Protein AF-A0A1V4M7H0-F1 (afdb_monomer)

pLDDT: mean 84.27, std 13.37, range [38.28, 97.94]

Foldseek 3Di:
DDDDDPPVVVVVVVVVVVVVPDDPPCPDDPVPDPPPDDPVVVVVVVVLVVLVVVCVPPDQDDLVVLLVVLVDDPVLSVCQLCVHPDPVSLSSLLSSLVSVVNSPDQLPRSCNRRVHDSVVSVCSPPPDD

Radius of gyration: 26.49 Å; Cα contacts (8 Å, |Δi|>4): 73; chains: 1; bounding box: 68×34×58 Å

Nearest PDB structures (foldseek):
  1vz0-assembly3_D  TM=6.945E-01  e=9.094E+00  Thermus thermophilus HB27
  6lqt-assembly1_AF  TM=2.455E-01  e=7.756E+00  Saccharomyces cerevisiae S288C

Sequence (129 aa):
MARALSNNRMNAIEKYKRLIGEEVQNDFDYEKHNLIGDEDFRESKRKEIAYENNNLGRERKILADLLQLSGASKNEQKLILSGSRKRTLQDYKRKYALEARAEGYTFKEIGAYINIFDAAVNKLISSQT

Structure (mmCIF, N/CA/C/O backbone):
data_AF-A0A1V4M7H0-F1
#
_entry.id   AF-A0A1V4M7H0-F1
#
loop_
_atom_site.group_PDB
_atom_site.id
_atom_site.type_symbol
_atom_site.label_atom_id
_atom_site.label_alt_id
_atom_site.label_comp_id
_atom_site.label_asym_id
_atom_site.label_entity_id
_atom_site.label_seq_id
_atom_site.pdbx_PDB_ins_code
_atom_site.Cartn_x
_atom_site.Cartn_y
_atom_site.Cartn_z
_atom_site.occupancy
_atom_site.B_iso_or_equiv
_atom_site.auth_seq_id
_atom_site.auth_comp_id
_atom_site.auth_asym_id
_atom_site.auth_atom_id
_atom_site.pdbx_PDB_model_num
ATOM 1 N N . MET A 1 1 ? 50.892 17.169 -31.523 1.00 38.28 1 MET A N 1
ATOM 2 C CA . MET A 1 1 ? 51.437 15.799 -31.401 1.00 38.28 1 MET A CA 1
ATOM 3 C C . MET A 1 1 ? 50.283 14.829 -31.202 1.00 38.28 1 MET A C 1
ATOM 5 O O . MET A 1 1 ? 49.500 15.036 -30.282 1.00 38.28 1 MET A O 1
ATOM 9 N N . ALA A 1 2 ? 50.129 13.828 -32.071 1.00 51.03 2 ALA A N 1
ATOM 10 C CA . ALA A 1 2 ? 49.089 12.811 -31.921 1.00 51.03 2 ALA A CA 1
ATOM 11 C C . ALA A 1 2 ? 49.444 11.872 -30.756 1.00 51.03 2 ALA A C 1
ATOM 13 O O . ALA A 1 2 ? 50.555 11.350 -30.687 1.00 51.03 2 ALA A O 1
ATOM 14 N N . ARG A 1 3 ? 48.514 11.692 -29.815 1.00 54.41 3 ARG A N 1
ATOM 15 C CA . ARG A 1 3 ? 48.689 10.817 -28.651 1.00 54.41 3 ARG A CA 1
ATOM 16 C C . ARG A 1 3 ? 48.546 9.367 -29.113 1.00 54.41 3 ARG A C 1
ATOM 18 O O . ARG A 1 3 ? 47.438 8.940 -29.427 1.00 54.41 3 ARG A O 1
ATOM 25 N N . ALA A 1 4 ? 49.653 8.630 -29.174 1.00 69.81 4 ALA A N 1
ATOM 26 C CA . ALA A 1 4 ? 49.630 7.207 -29.491 1.00 69.81 4 ALA A CA 1
ATOM 27 C C . ALA A 1 4 ? 48.790 6.455 -28.444 1.00 69.81 4 ALA A C 1
ATOM 29 O O . ALA A 1 4 ? 48.957 6.646 -27.235 1.00 69.81 4 ALA A O 1
ATOM 30 N N . LEU A 1 5 ? 47.843 5.643 -28.910 1.00 69.62 5 LEU A N 1
ATOM 31 C CA . LEU A 1 5 ? 47.052 4.771 -28.047 1.00 69.62 5 LEU A CA 1
ATOM 32 C C . LEU A 1 5 ? 47.949 3.627 -27.562 1.00 69.62 5 LEU A C 1
ATOM 34 O O . LEU A 1 5 ? 48.806 3.154 -28.302 1.00 69.62 5 LEU A O 1
ATOM 38 N N 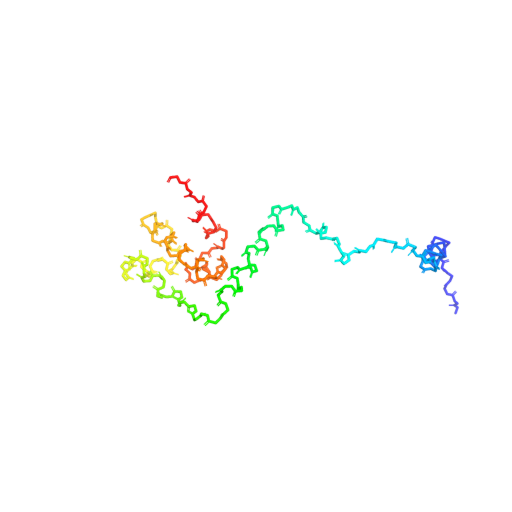. SER A 1 6 ? 47.758 3.168 -26.324 1.00 81.81 6 SER A N 1
ATOM 39 C CA . SER A 1 6 ? 48.465 1.978 -25.843 1.00 81.81 6 SER A CA 1
ATOM 40 C C . SER A 1 6 ? 48.088 0.755 -26.688 1.00 81.81 6 SER A C 1
ATOM 42 O O . SER A 1 6 ? 46.958 0.658 -27.172 1.00 81.81 6 SER A O 1
ATOM 44 N N . ASN A 1 7 ? 49.000 -0.209 -26.825 1.00 78.69 7 ASN A N 1
ATOM 45 C CA . ASN A 1 7 ? 48.767 -1.429 -27.614 1.00 78.69 7 ASN A CA 1
ATOM 46 C C . ASN A 1 7 ? 47.482 -2.165 -27.199 1.00 78.69 7 ASN A C 1
ATOM 48 O O . ASN A 1 7 ? 46.706 -2.594 -28.048 1.00 78.69 7 ASN A O 1
ATOM 52 N N . ASN A 1 8 ? 47.185 -2.207 -25.896 1.00 80.81 8 ASN A N 1
ATOM 53 C CA . ASN A 1 8 ? 45.938 -2.782 -25.382 1.00 80.81 8 ASN A CA 1
ATOM 54 C C . ASN A 1 8 ? 44.693 -2.052 -25.896 1.00 80.81 8 ASN A C 1
ATOM 56 O O . ASN A 1 8 ? 43.677 -2.681 -26.182 1.00 80.81 8 ASN A O 1
ATOM 60 N N . ARG A 1 9 ? 44.764 -0.724 -26.031 1.00 80.81 9 ARG A N 1
ATOM 61 C CA . ARG A 1 9 ? 43.653 0.082 -26.536 1.00 80.81 9 ARG A CA 1
ATOM 62 C C . ARG A 1 9 ? 43.463 -0.096 -28.039 1.00 80.81 9 ARG A C 1
ATOM 64 O O . ARG A 1 9 ? 42.321 -0.133 -28.479 1.00 80.81 9 ARG A O 1
ATOM 71 N N . MET A 1 10 ? 44.541 -0.250 -28.806 1.00 84.44 10 MET A N 1
ATOM 72 C CA . MET A 1 10 ? 44.444 -0.564 -30.237 1.00 84.44 10 MET A CA 1
ATOM 73 C C . MET A 1 10 ? 43.795 -1.935 -30.459 1.00 84.44 10 MET A C 1
ATOM 75 O O . MET A 1 10 ? 42.788 -2.016 -31.159 1.00 84.44 10 MET A O 1
ATOM 79 N N . ASN A 1 11 ? 44.261 -2.966 -29.747 1.00 85.81 11 ASN A N 1
ATOM 80 C CA . ASN A 1 11 ? 43.693 -4.316 -29.825 1.00 85.81 11 ASN A CA 1
ATOM 81 C C . ASN A 1 11 ? 42.210 -4.357 -29.417 1.00 85.81 11 ASN A C 1
ATOM 83 O O . ASN A 1 11 ? 41.407 -5.055 -30.034 1.00 85.81 11 ASN A O 1
ATOM 87 N N . ALA A 1 12 ? 41.819 -3.598 -28.388 1.00 84.75 12 ALA A N 1
ATOM 88 C CA . ALA A 1 12 ? 40.422 -3.507 -27.967 1.00 84.75 12 ALA A CA 1
ATOM 89 C C . ALA A 1 12 ? 39.531 -2.847 -29.034 1.00 84.75 12 ALA A C 1
ATOM 91 O O . ALA A 1 12 ? 38.416 -3.310 -29.270 1.00 84.75 12 ALA A O 1
ATOM 92 N N . ILE A 1 13 ? 40.024 -1.794 -29.697 1.00 83.94 13 ILE A N 1
ATOM 93 C CA . ILE A 1 13 ? 39.296 -1.098 -30.767 1.00 83.94 13 ILE A CA 1
ATOM 94 C C . ILE A 1 13 ? 39.132 -2.003 -31.991 1.00 83.94 13 ILE A C 1
ATOM 96 O O . ILE A 1 13 ? 38.043 -2.058 -32.557 1.00 83.94 13 ILE A O 1
ATOM 100 N N . GLU A 1 14 ? 40.176 -2.727 -32.392 1.00 85.38 14 GLU A N 1
ATOM 101 C CA . GLU A 1 14 ? 40.093 -3.686 -33.500 1.00 85.38 14 GLU A CA 1
ATOM 102 C C . GLU A 1 14 ? 39.106 -4.813 -33.199 1.00 85.38 14 GLU A C 1
ATOM 104 O O . GLU A 1 14 ? 38.240 -5.116 -34.019 1.00 85.38 14 GLU A O 1
ATOM 109 N N . LYS A 1 15 ? 39.170 -5.379 -31.988 1.00 86.06 15 LYS A N 1
ATOM 110 C CA . LYS A 1 15 ? 38.242 -6.428 -31.559 1.00 86.06 15 LYS A CA 1
ATOM 111 C C . LYS A 1 15 ? 36.792 -5.936 -31.542 1.00 86.06 15 LYS A C 1
ATOM 113 O O . LYS A 1 15 ? 35.912 -6.660 -31.993 1.00 8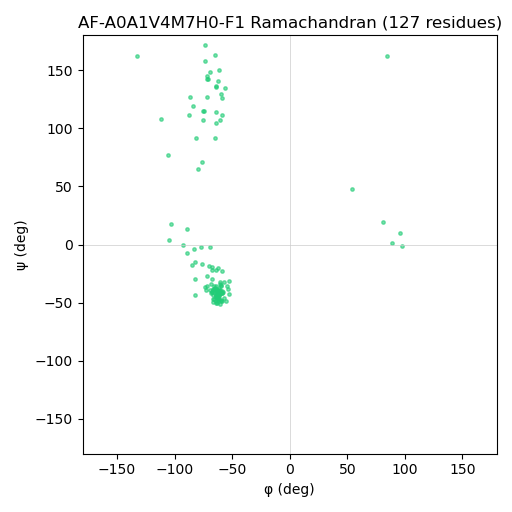6.06 15 LYS A O 1
ATOM 118 N N . TYR A 1 16 ? 36.547 -4.714 -31.068 1.00 82.94 16 TYR A N 1
ATOM 119 C CA . TYR A 1 16 ? 35.221 -4.094 -31.090 1.00 82.94 16 TYR A CA 1
ATOM 120 C C . TYR A 1 16 ? 34.702 -3.897 -32.519 1.00 82.94 16 TYR A C 1
ATOM 122 O O . TYR A 1 16 ? 33.588 -4.311 -32.823 1.00 82.94 16 TYR A O 1
ATOM 130 N N . LYS A 1 17 ? 35.521 -3.326 -33.414 1.00 82.00 17 LYS A N 1
ATOM 131 C CA . LYS A 1 17 ? 35.150 -3.120 -34.824 1.00 82.00 17 LYS A CA 1
ATOM 132 C C . LYS A 1 17 ? 34.799 -4.431 -35.523 1.00 82.00 17 LYS A C 1
ATOM 134 O O . LYS A 1 17 ? 33.836 -4.464 -36.278 1.00 82.00 17 LYS A O 1
ATOM 139 N N . ARG A 1 18 ? 35.552 -5.498 -35.243 1.00 83.25 18 ARG A N 1
ATOM 140 C CA . ARG A 1 18 ? 35.272 -6.835 -35.772 1.00 83.25 18 ARG A CA 1
ATOM 141 C C . ARG A 1 18 ? 33.923 -7.366 -35.279 1.00 83.25 18 ARG A C 1
ATOM 143 O O . ARG A 1 18 ? 33.102 -7.748 -36.092 1.00 83.25 18 ARG A O 1
ATOM 150 N N . LEU A 1 19 ? 33.679 -7.322 -33.969 1.00 80.69 19 LEU A N 1
ATOM 151 C CA . LEU A 1 19 ? 32.450 -7.852 -33.361 1.00 80.69 19 LEU A CA 1
ATOM 152 C C . LEU A 1 19 ? 31.185 -7.066 -33.738 1.00 80.69 19 LEU A C 1
ATOM 154 O O . LEU A 1 19 ? 30.108 -7.640 -33.761 1.00 80.69 19 LEU A O 1
ATOM 158 N N . ILE A 1 20 ? 31.301 -5.761 -33.998 1.00 78.06 20 ILE A N 1
ATOM 159 C CA . ILE A 1 20 ? 30.171 -4.924 -34.435 1.00 78.06 20 ILE A CA 1
ATOM 160 C C . ILE A 1 20 ? 29.913 -5.047 -35.942 1.00 78.06 20 ILE A C 1
ATOM 162 O O . ILE A 1 20 ? 28.785 -4.856 -36.380 1.00 78.06 20 ILE A O 1
ATOM 166 N N . GLY A 1 21 ? 30.953 -5.322 -36.736 1.00 70.19 21 GLY A N 1
ATOM 167 C CA . GLY A 1 21 ? 30.835 -5.516 -38.183 1.00 70.19 21 GLY A CA 1
ATOM 168 C C . GLY A 1 21 ? 30.398 -6.925 -38.592 1.00 70.19 21 GLY A C 1
ATOM 169 O O . GLY A 1 21 ? 30.019 -7.127 -39.740 1.00 70.19 21 GLY A O 1
ATOM 170 N N . GLU A 1 22 ? 30.460 -7.893 -37.678 1.00 69.88 22 GLU A N 1
ATOM 171 C CA . GLU A 1 22 ? 29.861 -9.212 -37.858 1.00 69.88 22 GLU A CA 1
ATOM 172 C C . GLU A 1 22 ? 28.340 -9.079 -37.690 1.00 69.88 22 GLU A C 1
ATOM 174 O O . GLU A 1 22 ? 27.850 -8.736 -36.613 1.00 69.88 22 GLU A O 1
ATOM 179 N N . GLU A 1 23 ? 27.579 -9.334 -38.759 1.00 61.16 23 GLU A N 1
ATOM 180 C CA . GLU A 1 23 ? 26.136 -9.535 -38.640 1.00 61.16 23 GLU A CA 1
ATOM 181 C C . GLU A 1 23 ? 25.917 -10.741 -37.726 1.00 61.16 23 GLU A C 1
ATOM 183 O O . GLU A 1 23 ? 26.195 -11.885 -38.091 1.00 61.16 23 GLU A O 1
ATOM 188 N N . VAL A 1 24 ? 25.461 -10.488 -36.498 1.00 63.84 24 VAL A N 1
ATOM 189 C CA . VAL A 1 24 ? 25.003 -11.556 -35.617 1.00 63.84 24 VAL A CA 1
ATOM 190 C C . VAL A 1 24 ? 23.791 -12.162 -36.306 1.00 63.84 24 VAL A C 1
ATOM 192 O O . VAL A 1 24 ? 22.726 -11.546 -36.334 1.00 63.84 24 VAL A O 1
ATOM 195 N N . GLN A 1 25 ? 23.969 -13.344 -36.892 1.00 61.59 25 GLN A N 1
ATOM 196 C CA . GLN A 1 25 ? 22.878 -14.125 -37.454 1.00 61.59 25 GLN A CA 1
ATOM 197 C C . GLN A 1 25 ? 21.977 -14.528 -36.287 1.00 61.59 25 GLN A C 1
ATOM 199 O O . GLN A 1 25 ? 22.250 -15.474 -35.549 1.00 61.59 25 GLN A O 1
ATOM 204 N N . ASN A 1 26 ? 20.980 -13.689 -36.026 1.00 62.12 26 ASN A N 1
ATOM 205 C CA . ASN A 1 26 ? 20.111 -13.814 -34.878 1.00 62.12 26 ASN A CA 1
ATOM 206 C C . ASN A 1 26 ? 18.761 -14.330 -35.351 1.00 62.12 26 ASN A C 1
ATOM 208 O O . ASN A 1 26 ? 17.796 -13.584 -35.484 1.00 62.12 26 ASN A O 1
ATOM 212 N N . ASP A 1 27 ? 18.722 -15.633 -35.617 1.00 71.44 27 ASP A N 1
ATOM 213 C CA . ASP A 1 27 ? 17.496 -16.345 -35.992 1.00 71.44 27 ASP A CA 1
ATOM 214 C C . ASP A 1 27 ? 16.513 -16.453 -34.810 1.00 71.44 27 ASP A C 1
ATOM 216 O O . ASP A 1 27 ? 15.413 -16.995 -34.940 1.00 71.44 27 ASP A O 1
ATOM 220 N N . PHE A 1 28 ? 16.909 -15.953 -33.634 1.00 71.56 28 PHE A N 1
ATOM 221 C CA . PHE A 1 28 ? 16.095 -15.949 -32.438 1.00 71.56 28 PHE A CA 1
ATOM 222 C C . PHE A 1 28 ? 15.208 -14.702 -32.390 1.00 71.56 28 PHE A C 1
ATOM 224 O O . PHE A 1 28 ? 15.662 -13.576 -32.193 1.00 71.56 28 PHE A O 1
ATOM 231 N N . ASP A 1 29 ? 13.907 -14.920 -32.540 1.00 76.69 29 ASP A N 1
ATOM 232 C CA . ASP A 1 29 ? 12.896 -13.874 -32.453 1.00 76.69 29 ASP A CA 1
ATOM 233 C C . ASP A 1 29 ? 12.556 -13.584 -30.980 1.00 76.69 29 ASP A C 1
ATOM 235 O O . ASP A 1 29 ? 11.694 -14.228 -30.373 1.00 76.69 29 ASP A O 1
ATOM 239 N N . TYR A 1 30 ? 13.261 -12.622 -30.382 1.00 74.25 30 TYR A N 1
ATOM 240 C CA . TYR A 1 30 ? 13.046 -12.225 -28.985 1.00 74.25 30 TYR A CA 1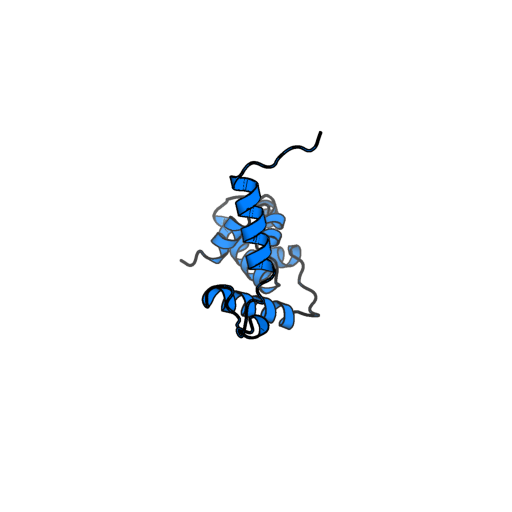
ATOM 241 C C . TYR A 1 30 ? 11.658 -11.630 -28.728 1.00 74.25 30 TYR A C 1
ATOM 243 O O . TYR A 1 30 ? 11.197 -11.682 -27.591 1.00 74.25 30 TYR A O 1
ATOM 251 N N . GLU A 1 31 ? 10.970 -11.121 -29.754 1.00 71.75 31 GLU A N 1
ATOM 252 C CA . GLU A 1 31 ? 9.600 -10.607 -29.618 1.00 71.75 31 GLU A CA 1
ATOM 253 C C . GLU A 1 31 ? 8.593 -11.753 -29.421 1.00 71.75 31 GLU A C 1
ATOM 255 O O . GLU A 1 31 ? 7.558 -11.586 -28.775 1.00 71.75 31 GLU A O 1
ATOM 260 N N . LYS A 1 32 ? 8.899 -12.957 -29.926 1.00 70.81 32 LYS A N 1
ATOM 261 C CA . LYS A 1 32 ? 8.040 -14.145 -29.768 1.00 70.81 32 LYS A CA 1
ATOM 262 C C . LYS A 1 32 ? 8.256 -14.904 -28.463 1.00 70.81 32 LYS A C 1
ATOM 264 O O . LYS A 1 32 ? 7.398 -15.703 -28.077 1.00 70.81 32 LYS A O 1
ATOM 269 N N . HIS A 1 33 ? 9.374 -14.688 -27.777 1.00 63.56 33 HIS A N 1
ATOM 270 C CA . HIS A 1 33 ? 9.743 -15.463 -26.597 1.00 63.56 33 HIS A CA 1
ATOM 271 C C . HIS A 1 33 ? 9.696 -14.617 -25.324 1.00 63.56 33 HIS A C 1
ATOM 273 O O . HIS A 1 33 ? 10.568 -13.800 -25.051 1.00 63.56 33 HIS A O 1
ATOM 279 N N . ASN A 1 34 ? 8.690 -14.876 -24.484 1.00 62.03 34 ASN A N 1
ATOM 280 C CA . ASN A 1 34 ? 8.466 -14.149 -23.234 1.00 62.03 34 ASN A CA 1
ATOM 281 C C . ASN A 1 34 ? 9.392 -14.658 -22.102 1.00 62.03 34 ASN A C 1
ATOM 283 O O . ASN A 1 34 ? 8.953 -15.276 -21.129 1.00 62.03 34 ASN A O 1
ATOM 287 N N . LEU A 1 35 ? 10.703 -14.460 -22.277 1.00 67.44 35 LEU A N 1
ATOM 288 C CA . LEU A 1 35 ? 11.788 -15.011 -21.445 1.00 67.44 35 LEU A CA 1
ATOM 289 C C . LEU A 1 35 ? 12.077 -14.210 -20.165 1.00 67.44 35 LEU A C 1
ATOM 291 O O . LEU A 1 35 ? 12.932 -14.610 -19.376 1.00 67.44 35 LEU A O 1
ATOM 295 N N . ILE A 1 36 ? 11.409 -13.074 -19.956 1.00 78.44 36 ILE A N 1
ATOM 296 C CA . ILE A 1 36 ? 11.663 -12.210 -18.799 1.00 78.44 36 ILE A CA 1
ATOM 297 C C . ILE A 1 36 ? 10.877 -12.719 -17.585 1.00 78.44 36 ILE A C 1
ATOM 299 O O . ILE A 1 36 ? 9.646 -12.725 -17.588 1.00 78.44 36 ILE A O 1
ATOM 303 N N . GLY A 1 37 ? 11.611 -13.075 -16.529 1.00 78.50 37 GLY A N 1
ATOM 304 C CA . GLY A 1 37 ? 11.058 -13.544 -15.258 1.00 78.50 37 GLY A CA 1
ATOM 305 C C . GLY A 1 37 ? 10.737 -15.039 -15.238 1.00 78.50 37 GLY A C 1
ATOM 306 O O . GLY A 1 37 ? 10.648 -15.697 -16.276 1.00 78.50 37 GLY A O 1
ATOM 307 N N . ASP A 1 38 ? 10.587 -15.580 -14.030 1.00 86.88 38 ASP A N 1
ATOM 308 C CA . ASP A 1 38 ? 10.057 -16.927 -13.827 1.00 86.88 38 ASP A CA 1
ATOM 309 C C . ASP A 1 38 ? 8.537 -16.970 -14.074 1.00 86.88 38 ASP A C 1
ATOM 311 O O . ASP A 1 38 ? 7.884 -15.948 -14.311 1.00 86.88 38 ASP A O 1
ATOM 315 N N . GLU A 1 39 ? 7.963 -18.176 -14.084 1.00 83.75 39 GLU A N 1
ATOM 316 C CA . GLU A 1 39 ? 6.529 -18.348 -14.338 1.00 83.75 39 GLU A CA 1
ATOM 317 C C . GLU A 1 39 ? 5.672 -17.634 -13.287 1.00 83.75 39 GLU A C 1
ATOM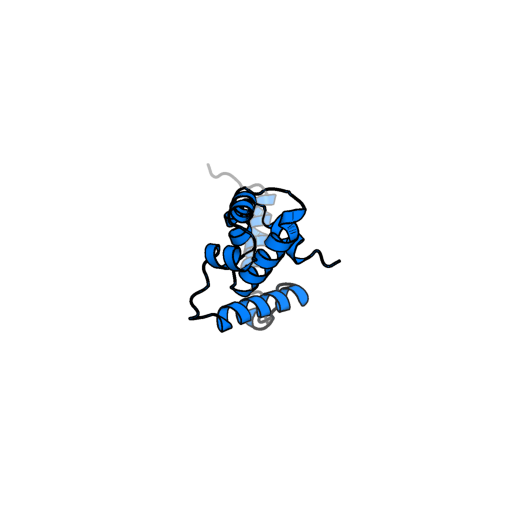 319 O O . GLU A 1 39 ? 4.709 -16.961 -13.651 1.00 83.75 39 GLU A O 1
ATOM 324 N N . ASP A 1 40 ? 6.074 -17.691 -12.016 1.00 82.12 40 ASP A N 1
ATOM 325 C CA . ASP A 1 40 ? 5.373 -17.045 -10.904 1.00 82.12 40 ASP A CA 1
ATOM 326 C C . ASP A 1 40 ? 5.325 -15.518 -11.083 1.00 82.12 40 ASP A C 1
ATOM 328 O O . ASP A 1 40 ? 4.271 -14.884 -10.939 1.00 82.12 40 ASP A O 1
ATOM 332 N N . PHE A 1 41 ? 6.447 -14.907 -11.472 1.00 82.94 41 PHE A N 1
ATOM 333 C CA . PHE A 1 41 ? 6.523 -13.487 -11.792 1.00 82.94 41 PHE A CA 1
ATOM 334 C C . PHE A 1 41 ? 5.618 -13.139 -12.976 1.00 82.94 41 PHE A C 1
ATOM 336 O O . PHE A 1 41 ? 4.843 -12.177 -12.899 1.00 82.94 41 PHE A O 1
ATOM 343 N N . ARG A 1 42 ? 5.660 -13.928 -14.057 1.00 83.75 42 ARG A N 1
ATOM 344 C CA . ARG A 1 42 ? 4.816 -13.707 -15.244 1.00 83.75 42 ARG A CA 1
ATOM 345 C C . ARG A 1 42 ? 3.331 -13.815 -14.910 1.00 83.75 42 ARG A C 1
ATOM 347 O O . ARG A 1 42 ? 2.545 -12.977 -15.357 1.00 83.75 42 ARG A O 1
ATOM 354 N N . GLU A 1 43 ? 2.939 -14.799 -14.108 1.00 82.69 43 GLU A N 1
ATOM 355 C CA . GLU A 1 43 ? 1.555 -14.973 -13.675 1.00 82.69 43 GLU A CA 1
ATOM 356 C C . GLU A 1 43 ? 1.093 -13.793 -12.808 1.00 82.69 43 GLU A C 1
ATOM 358 O O . GLU A 1 43 ? 0.000 -13.256 -13.020 1.00 82.69 43 GLU A O 1
ATOM 363 N N . SER A 1 44 ? 1.941 -13.324 -11.886 1.00 79.06 44 SER A N 1
ATOM 364 C CA . SER A 1 44 ? 1.637 -12.159 -11.049 1.00 79.06 44 SER A CA 1
ATOM 365 C C . SER A 1 44 ? 1.370 -10.901 -11.886 1.00 79.06 44 SER A C 1
ATOM 367 O O . SER A 1 44 ? 0.392 -10.191 -11.640 1.00 79.06 44 SER A O 1
ATOM 369 N N . LYS A 1 45 ? 2.162 -10.677 -12.945 1.00 81.62 45 LYS A N 1
ATOM 370 C CA . LYS A 1 45 ? 1.988 -9.543 -13.862 1.00 81.62 45 LYS A CA 1
ATOM 371 C C . LYS A 1 45 ? 0.734 -9.659 -14.715 1.00 81.62 45 LYS A C 1
ATOM 373 O O . LYS A 1 45 ? 0.030 -8.670 -14.892 1.00 81.62 45 LYS A O 1
ATOM 378 N N . ARG A 1 46 ? 0.396 -10.859 -15.197 1.00 81.69 46 ARG A N 1
ATOM 379 C CA . ARG A 1 46 ? -0.875 -11.084 -15.908 1.00 81.69 46 ARG A CA 1
ATOM 380 C C . ARG A 1 46 ? -2.078 -10.783 -15.018 1.00 81.69 46 ARG A C 1
ATOM 382 O O . ARG A 1 46 ? -3.022 -10.154 -15.486 1.00 81.69 46 ARG A O 1
ATOM 389 N N . LYS A 1 47 ? -2.038 -11.197 -13.746 1.00 77.94 47 LYS A N 1
ATOM 390 C CA . LYS A 1 47 ? -3.096 -10.904 -12.763 1.00 77.94 47 LYS A CA 1
ATOM 391 C C . LYS A 1 47 ? -3.225 -9.403 -12.502 1.00 77.94 47 LYS A C 1
ATOM 393 O O . LYS A 1 47 ? -4.345 -8.907 -12.458 1.00 77.94 47 LYS A O 1
ATOM 398 N N . GLU A 1 48 ? -2.109 -8.687 -12.381 1.00 76.19 48 GLU A N 1
ATOM 399 C CA . GLU A 1 48 ? -2.088 -7.225 -12.230 1.00 76.19 48 GLU A CA 1
ATOM 400 C C . GLU A 1 48 ? -2.727 -6.522 -13.440 1.00 76.19 48 GLU A C 1
ATOM 402 O O . GLU A 1 48 ? -3.687 -5.777 -13.270 1.00 76.19 48 GLU A O 1
ATOM 407 N N . ILE A 1 49 ? -2.298 -6.855 -14.662 1.00 77.25 49 ILE A N 1
ATOM 408 C CA . ILE A 1 49 ? -2.845 -6.283 -15.906 1.00 77.25 49 ILE A CA 1
ATOM 409 C C . ILE A 1 49 ? -4.335 -6.613 -16.065 1.00 77.25 49 ILE A C 1
ATOM 411 O O . ILE A 1 49 ? -5.137 -5.761 -16.443 1.00 77.25 49 ILE A O 1
ATOM 415 N N . ALA A 1 50 ? -4.737 -7.855 -15.781 1.00 72.94 50 ALA A N 1
ATOM 416 C CA . ALA A 1 50 ? -6.140 -8.254 -15.836 1.00 72.94 50 ALA A CA 1
ATOM 417 C C . ALA A 1 50 ? -6.977 -7.484 -14.809 1.00 72.94 50 ALA A C 1
ATOM 419 O O . ALA A 1 50 ? -8.097 -7.076 -15.109 1.00 72.94 50 ALA A O 1
ATOM 420 N N . TYR A 1 51 ? -6.447 -7.269 -13.607 1.00 69.69 51 TYR A N 1
ATOM 421 C CA . TYR A 1 51 ? -7.107 -6.480 -12.579 1.00 69.69 51 TYR A CA 1
ATOM 422 C C . TYR A 1 51 ? -7.263 -5.013 -13.012 1.00 69.69 51 TYR A C 1
ATOM 424 O O . TYR A 1 51 ? -8.356 -4.465 -12.893 1.00 69.69 51 TYR A O 1
ATOM 432 N N . GLU A 1 52 ? -6.222 -4.393 -13.568 1.00 68.50 52 GLU A N 1
ATOM 433 C CA . GLU A 1 52 ? -6.294 -3.029 -14.110 1.00 68.50 52 GLU A CA 1
ATOM 434 C C . GLU A 1 52 ? -7.338 -2.925 -15.230 1.00 68.50 52 GLU A C 1
ATOM 436 O O . GLU A 1 52 ? -8.218 -2.066 -15.175 1.00 68.50 52 GLU A O 1
ATOM 441 N N . ASN A 1 53 ? -7.317 -3.860 -16.185 1.00 69.38 53 ASN A N 1
ATOM 442 C CA . ASN A 1 53 ? -8.269 -3.912 -17.297 1.00 69.38 53 ASN A CA 1
ATOM 443 C C . ASN A 1 53 ? -9.722 -4.103 -16.850 1.00 69.38 53 ASN A C 1
ATOM 445 O O . ASN A 1 53 ? -10.617 -3.456 -17.384 1.00 69.38 53 ASN A O 1
ATOM 449 N N . ASN A 1 54 ? -9.976 -4.955 -15.855 1.00 65.25 54 ASN A N 1
ATOM 450 C CA . ASN A 1 54 ? -11.329 -5.160 -15.325 1.00 65.25 54 ASN A CA 1
ATOM 451 C C . ASN A 1 54 ? -11.861 -3.953 -14.536 1.00 65.25 54 ASN A C 1
ATOM 453 O O . ASN A 1 54 ? -13.069 -3.849 -14.319 1.00 65.25 54 ASN A O 1
ATOM 457 N N . ASN A 1 55 ? -10.981 -3.052 -14.098 1.00 65.00 55 ASN A N 1
ATOM 458 C CA . ASN A 1 55 ? -11.352 -1.849 -13.357 1.00 65.00 55 ASN A CA 1
ATOM 459 C C . ASN A 1 55 ? -11.268 -0.567 -14.202 1.00 65.00 55 ASN A C 1
ATOM 461 O O . ASN A 1 55 ? -11.550 0.515 -13.682 1.00 65.00 55 ASN A O 1
ATOM 465 N N . LEU A 1 56 ? -10.952 -0.665 -15.502 1.00 59.91 56 LEU A N 1
ATOM 466 C CA . LEU A 1 56 ? -11.019 0.465 -16.429 1.00 59.91 56 LEU A CA 1
ATOM 467 C C . LEU A 1 56 ? -12.456 1.018 -16.469 1.00 59.91 56 LEU A C 1
ATOM 469 O O . LEU A 1 56 ? -13.381 0.366 -16.946 1.00 59.91 56 LEU A O 1
ATOM 473 N N . GLY A 1 57 ? -12.639 2.233 -15.947 1.00 59.34 57 GLY A N 1
ATOM 474 C CA . GLY A 1 57 ? -13.922 2.943 -15.936 1.00 59.34 57 GLY A CA 1
ATOM 475 C C . GLY A 1 57 ? -14.737 2.838 -14.642 1.00 59.34 57 GLY A C 1
ATOM 476 O O . GLY A 1 57 ? -15.790 3.467 -14.559 1.00 59.34 57 GLY A O 1
ATOM 477 N N . ARG A 1 58 ? -14.276 2.109 -13.614 1.00 70.62 58 ARG A N 1
ATOM 478 C CA . ARG A 1 58 ? -14.869 2.200 -12.268 1.00 70.62 58 ARG A CA 1
ATOM 479 C C . ARG A 1 58 ? -14.225 3.342 -11.489 1.00 70.62 58 ARG A C 1
ATOM 481 O O . ARG A 1 58 ? -13.004 3.392 -11.350 1.00 70.62 58 ARG A O 1
ATOM 488 N N . GLU A 1 59 ? -15.044 4.241 -10.946 1.00 75.19 59 GLU A N 1
ATOM 489 C CA . GLU A 1 59 ? -14.570 5.182 -9.932 1.00 75.19 59 GLU A CA 1
ATOM 490 C C . GLU A 1 59 ? -14.154 4.389 -8.690 1.00 75.19 59 GLU A C 1
ATOM 492 O O . GLU A 1 59 ? -14.976 3.736 -8.046 1.00 75.19 59 GLU A O 1
ATOM 497 N N . ARG A 1 60 ? -12.852 4.411 -8.387 1.00 82.31 60 ARG A N 1
ATOM 498 C CA . ARG A 1 60 ? -12.303 3.786 -7.181 1.00 82.31 60 ARG A CA 1
ATOM 499 C C . ARG A 1 60 ? -12.868 4.484 -5.952 1.00 82.31 60 ARG A C 1
ATOM 501 O O . ARG A 1 60 ? -12.864 5.716 -5.888 1.00 82.31 60 ARG A O 1
ATOM 508 N N . LYS A 1 61 ? -13.282 3.709 -4.950 1.00 86.19 61 LYS A N 1
ATOM 509 C CA . LYS A 1 61 ? -13.660 4.286 -3.653 1.00 86.19 61 LYS A CA 1
ATOM 510 C C . LYS A 1 61 ? -12.468 4.979 -3.009 1.00 86.19 61 LYS A C 1
ATOM 512 O O . LYS A 1 61 ? -11.357 4.458 -3.029 1.00 86.19 61 LYS A O 1
ATOM 517 N N . ILE A 1 62 ? -12.709 6.125 -2.382 1.00 93.62 62 ILE A N 1
ATOM 518 C CA . ILE A 1 62 ? -11.655 6.914 -1.746 1.00 93.62 62 ILE A CA 1
ATOM 519 C C . ILE A 1 62 ? -11.167 6.185 -0.484 1.00 93.62 62 I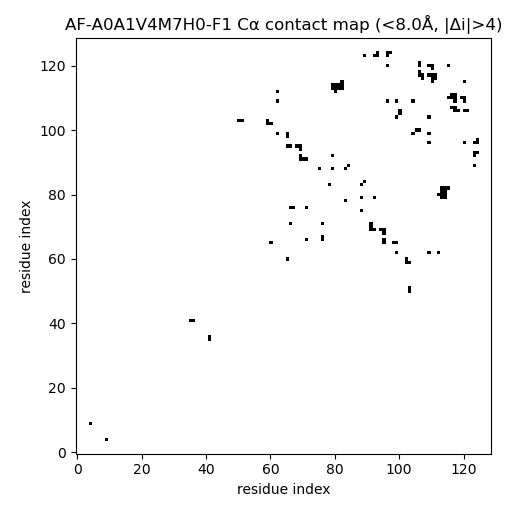LE A C 1
ATOM 521 O O . ILE A 1 62 ? -11.960 5.620 0.268 1.00 93.62 62 ILE A O 1
ATOM 525 N N . LEU A 1 63 ? -9.860 6.242 -0.198 1.00 93.88 63 LEU A N 1
ATOM 526 C CA . LEU A 1 63 ? -9.248 5.602 0.981 1.00 93.88 63 LEU A CA 1
ATOM 527 C C . LEU A 1 63 ? -9.925 5.978 2.314 1.00 93.88 63 LEU A C 1
ATOM 529 O O . LEU A 1 63 ? -9.984 5.154 3.226 1.00 93.88 63 LEU A O 1
ATOM 533 N N . ALA A 1 64 ? -10.467 7.194 2.421 1.00 94.00 64 ALA A N 1
ATOM 534 C CA . ALA A 1 64 ? -11.228 7.632 3.590 1.00 94.00 64 ALA A CA 1
ATOM 535 C C . ALA A 1 64 ? -12.501 6.802 3.805 1.00 94.00 64 ALA A C 1
ATOM 537 O O . ALA A 1 64 ? -12.758 6.352 4.923 1.00 94.00 64 ALA A O 1
ATOM 538 N N . ASP A 1 65 ? -13.247 6.538 2.732 1.00 94.31 65 ASP A N 1
ATOM 539 C CA . ASP A 1 65 ? -14.479 5.753 2.781 1.00 94.31 65 ASP A CA 1
ATOM 540 C C . ASP A 1 65 ? -14.170 4.296 3.127 1.00 94.31 65 ASP A C 1
ATOM 542 O O . ASP A 1 65 ? -14.841 3.691 3.959 1.00 94.31 65 ASP A O 1
ATOM 546 N N . LEU A 1 66 ? -13.093 3.744 2.562 1.00 96.06 66 LEU A N 1
ATOM 547 C CA . LEU A 1 66 ? -12.627 2.393 2.887 1.00 96.06 66 LEU A CA 1
ATOM 548 C C . LEU A 1 66 ? -12.208 2.273 4.357 1.00 96.06 66 LEU A C 1
ATOM 550 O O . LEU A 1 66 ? -12.508 1.285 5.029 1.00 96.06 66 LEU A O 1
ATOM 554 N N . LEU A 1 67 ? -11.549 3.297 4.907 1.00 96.06 67 LEU A N 1
ATOM 555 C CA . LEU A 1 67 ? -11.214 3.312 6.329 1.00 96.06 67 LEU A CA 1
ATOM 556 C C . LEU A 1 67 ? -12.478 3.387 7.195 1.00 96.06 67 LEU A C 1
ATOM 558 O O . LEU A 1 67 ? -12.534 2.750 8.248 1.00 96.06 67 LEU A O 1
ATOM 562 N N . GLN A 1 68 ? -13.510 4.103 6.752 1.00 94.31 68 GLN A N 1
ATOM 563 C CA . GLN A 1 68 ? -14.800 4.142 7.435 1.00 94.31 68 GLN A CA 1
ATOM 564 C C . GLN A 1 68 ? -15.520 2.780 7.385 1.00 94.31 68 GLN A C 1
ATOM 566 O O . GLN A 1 68 ? -16.071 2.345 8.399 1.00 94.31 68 GLN A O 1
ATOM 571 N N . LEU A 1 69 ? -15.455 2.068 6.256 1.00 94.19 69 LEU A N 1
ATOM 572 C CA . LEU A 1 69 ? -16.033 0.726 6.073 1.00 94.19 69 LEU A CA 1
ATOM 573 C C . LEU A 1 69 ? -15.335 -0.368 6.899 1.00 94.19 69 LEU A C 1
ATOM 575 O O . LEU A 1 69 ? -15.938 -1.404 7.215 1.00 94.19 69 LEU A O 1
ATOM 579 N N . SER A 1 70 ? -14.103 -0.114 7.356 1.00 93.69 70 SER A N 1
ATOM 580 C CA . SER A 1 70 ? -13.391 -1.022 8.264 1.00 93.69 70 SER A CA 1
ATOM 581 C C . SER A 1 70 ? -14.143 -1.279 9.580 1.00 93.69 70 SER A C 1
ATOM 583 O O . SER A 1 70 ? -13.936 -2.318 10.201 1.00 93.69 70 SER A O 1
ATOM 585 N N . GLY A 1 71 ? -15.052 -0.383 9.985 1.00 94.06 71 GLY A N 1
ATOM 586 C CA . GLY A 1 71 ? -15.808 -0.481 11.238 1.00 94.06 71 GLY A CA 1
ATOM 587 C C . GLY A 1 71 ? -15.117 0.167 12.441 1.00 94.06 71 GLY A C 1
ATOM 588 O O . GLY A 1 71 ? -15.673 0.155 13.535 1.00 94.06 71 GLY A O 1
ATOM 589 N N . ALA A 1 72 ? -13.938 0.768 12.249 1.00 95.12 72 ALA A N 1
ATOM 590 C CA . ALA A 1 72 ? -13.262 1.540 13.285 1.00 95.12 72 ALA A CA 1
ATOM 591 C C . ALA A 1 72 ? -14.086 2.777 13.685 1.00 95.12 72 ALA A C 1
ATOM 593 O O . ALA A 1 72 ? -14.564 3.530 12.831 1.00 95.12 72 ALA A O 1
ATOM 594 N N . SER A 1 73 ? -14.192 3.046 14.985 1.00 96.75 73 SER A N 1
ATOM 595 C CA . SER A 1 73 ? -14.773 4.289 15.502 1.00 96.75 73 SER A CA 1
ATOM 596 C C . SER A 1 73 ? -13.936 5.514 15.109 1.00 96.75 73 SER A C 1
ATOM 598 O O . SER A 1 73 ? -12.753 5.407 14.792 1.00 96.75 73 SER A O 1
ATOM 600 N N . LYS A 1 74 ? -14.499 6.727 15.207 1.00 96.12 74 LYS A N 1
ATOM 601 C CA . LYS A 1 74 ? -13.777 7.973 14.863 1.00 96.12 74 LYS A CA 1
ATOM 602 C C . LYS A 1 74 ? -12.447 8.144 15.614 1.00 96.12 74 LYS A C 1
ATOM 604 O O . LYS A 1 74 ? -11.487 8.676 15.059 1.00 96.12 74 LYS A O 1
ATOM 609 N N . ASN A 1 75 ? -12.376 7.705 16.871 1.00 96.50 75 ASN A N 1
ATOM 610 C CA . ASN A 1 75 ? -11.144 7.781 17.662 1.00 96.50 75 ASN A CA 1
ATOM 611 C C . ASN A 1 75 ? -10.110 6.752 17.193 1.00 96.50 75 ASN A C 1
ATOM 613 O O . ASN A 1 75 ? -8.923 7.063 17.108 1.00 96.50 75 ASN A O 1
ATOM 617 N N . GLU A 1 76 ? -10.555 5.547 16.847 1.00 97.56 76 GLU A N 1
ATOM 618 C CA . GLU A 1 76 ? -9.692 4.506 16.292 1.00 97.56 76 GLU A CA 1
ATOM 619 C C . GLU A 1 76 ? -9.181 4.890 14.905 1.00 97.56 76 GLU A C 1
ATOM 621 O O . GLU A 1 76 ? -7.991 4.743 14.655 1.00 97.56 76 GLU A O 1
ATOM 626 N N . GLN A 1 77 ? -10.019 5.480 14.049 1.00 97.44 77 GLN A N 1
ATOM 627 C CA . GLN A 1 77 ? -9.608 6.008 12.744 1.00 97.44 77 GLN A CA 1
ATOM 628 C C . GLN A 1 77 ? -8.486 7.043 12.886 1.00 97.44 77 GLN A C 1
ATOM 630 O O . GLN A 1 77 ? -7.469 6.936 12.208 1.00 97.44 77 GLN A O 1
ATOM 635 N N . LYS A 1 78 ? -8.599 7.989 13.829 1.00 97.44 78 LYS A N 1
ATOM 636 C CA . LYS A 1 78 ? -7.522 8.956 14.120 1.00 97.44 78 LYS A CA 1
ATOM 637 C C . LYS A 1 78 ? -6.222 8.273 14.547 1.00 97.44 78 LYS A C 1
ATOM 639 O O . LYS A 1 78 ? -5.147 8.677 14.112 1.00 97.44 78 LYS A O 1
ATOM 644 N N . LEU A 1 79 ? -6.306 7.240 15.388 1.00 97.62 79 LEU A N 1
ATOM 645 C CA . LEU A 1 79 ? -5.134 6.464 15.805 1.00 97.62 79 LEU A CA 1
ATOM 646 C C . LEU A 1 79 ? -4.548 5.634 14.653 1.00 97.62 79 LEU A C 1
ATOM 648 O O . LEU A 1 79 ? -3.338 5.424 14.593 1.00 97.62 79 LEU A O 1
ATOM 652 N N . ILE A 1 80 ? -5.389 5.143 13.746 1.00 97.56 80 ILE A N 1
ATOM 653 C CA . ILE A 1 80 ? -4.947 4.425 12.552 1.00 97.56 80 ILE A CA 1
ATOM 654 C C . ILE A 1 80 ? -4.196 5.381 11.628 1.00 97.56 80 ILE A C 1
ATOM 656 O O . ILE A 1 80 ? -3.068 5.061 11.267 1.00 97.56 80 ILE A O 1
ATOM 660 N N . LEU A 1 81 ? -4.771 6.551 11.334 1.00 97.38 81 LEU A N 1
ATOM 661 C CA . LEU A 1 81 ? -4.173 7.594 10.495 1.00 97.38 81 LEU A CA 1
ATOM 662 C C . LEU A 1 81 ? -2.849 8.123 11.057 1.00 97.38 81 LEU A C 1
ATOM 664 O O . LEU A 1 81 ? -1.950 8.462 10.297 1.00 97.38 81 LEU A O 1
ATOM 668 N N . SER A 1 82 ? -2.684 8.153 12.383 1.00 97.12 82 SER A N 1
ATOM 669 C CA . SER A 1 82 ? -1.414 8.546 13.005 1.00 97.12 82 SER A CA 1
ATOM 670 C C . SER A 1 82 ? -0.333 7.458 12.970 1.00 97.12 82 SER A C 1
ATOM 672 O O . SER A 1 82 ? 0.785 7.700 13.424 1.00 97.12 82 SER A O 1
ATOM 674 N N . GLY A 1 83 ? -0.628 6.265 12.443 1.00 95.62 83 GLY A N 1
ATOM 675 C CA . GLY A 1 83 ? 0.324 5.155 12.386 1.00 95.62 83 GLY A CA 1
ATOM 676 C C . GLY A 1 83 ? 0.439 4.366 13.696 1.00 95.62 83 GLY A C 1
ATOM 677 O O . GLY A 1 83 ? 1.413 3.640 13.901 1.00 95.62 83 GLY A O 1
ATOM 678 N N . SER A 1 84 ? -0.549 4.452 14.599 1.00 96.25 84 SER A N 1
ATOM 679 C CA . SER A 1 84 ? -0.493 3.792 15.915 1.00 96.25 84 SER A CA 1
ATOM 680 C C . SER A 1 84 ? -0.261 2.280 15.815 1.00 96.25 84 SER A C 1
ATOM 682 O O . SER A 1 84 ? -0.929 1.588 15.048 1.00 96.25 84 SER A O 1
ATOM 684 N N . ARG A 1 85 ? 0.643 1.736 16.638 1.00 93.12 85 ARG A N 1
ATOM 685 C CA . ARG A 1 85 ? 0.973 0.297 16.690 1.00 93.12 85 ARG A CA 1
ATOM 686 C C . ARG A 1 85 ? 0.102 -0.508 17.665 1.00 93.12 85 ARG A C 1
ATOM 688 O O . ARG A 1 85 ? 0.450 -1.637 18.001 1.00 93.12 85 ARG A O 1
ATOM 695 N N . LYS A 1 86 ? -1.006 0.057 18.161 1.00 95.25 86 LYS A N 1
ATOM 696 C CA . LYS A 1 86 ? -1.909 -0.646 19.087 1.00 95.25 86 LYS A CA 1
ATOM 697 C C . LYS A 1 86 ? -2.447 -1.927 18.447 1.00 95.25 86 LYS A C 1
ATOM 699 O O . LYS A 1 86 ? -3.053 -1.875 17.380 1.00 95.25 86 LYS A O 1
ATOM 704 N N . ARG A 1 87 ? -2.277 -3.058 19.141 1.00 92.75 87 ARG A N 1
ATOM 705 C CA . ARG A 1 87 ? -2.721 -4.383 18.675 1.00 92.75 87 ARG A CA 1
ATOM 706 C C . ARG A 1 87 ? -4.229 -4.447 18.428 1.00 92.75 87 ARG A C 1
ATOM 708 O O . ARG A 1 87 ? -4.649 -5.065 17.465 1.00 92.75 87 ARG A O 1
ATOM 715 N N . THR A 1 88 ? -5.027 -3.742 19.228 1.00 95.19 88 THR A N 1
ATOM 716 C CA . THR A 1 88 ? -6.489 -3.668 19.060 1.00 95.19 88 THR A CA 1
ATOM 717 C C . THR A 1 88 ? -6.924 -3.038 17.734 1.00 95.19 88 THR A C 1
ATOM 7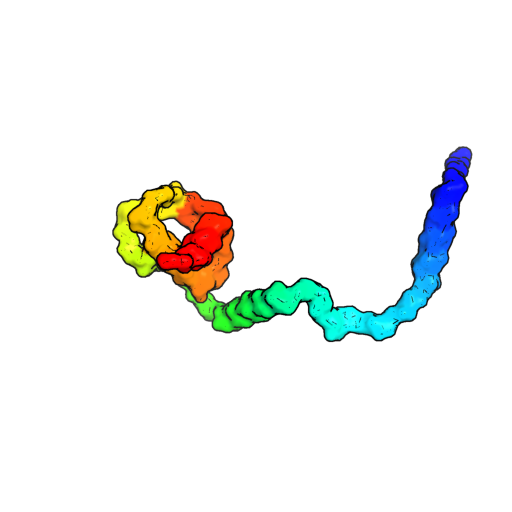19 O O . THR A 1 88 ? -8.047 -3.250 17.304 1.00 95.19 88 THR A O 1
ATOM 722 N N . LEU A 1 89 ? -6.052 -2.267 17.071 1.00 95.94 89 LEU A N 1
ATOM 723 C CA . LEU A 1 89 ? -6.344 -1.648 15.774 1.00 95.94 89 LEU A CA 1
ATOM 724 C C . LEU A 1 89 ? -5.965 -2.546 14.591 1.00 95.94 89 LEU A C 1
ATOM 726 O O . LEU A 1 89 ? -6.219 -2.181 13.444 1.00 95.94 89 LEU A O 1
ATOM 730 N N . GLN A 1 90 ? -5.298 -3.673 14.844 1.00 94.56 90 GLN A N 1
ATOM 731 C CA . GLN A 1 90 ? -4.701 -4.497 13.798 1.00 94.56 90 GLN A CA 1
ATOM 732 C C . GLN A 1 90 ? -5.758 -5.069 12.850 1.00 94.56 90 GLN A C 1
ATOM 734 O O . GLN A 1 90 ? -5.549 -5.043 11.638 1.00 94.56 90 GLN A O 1
ATOM 739 N N . ASP A 1 91 ? -6.902 -5.495 13.382 1.00 94.81 91 ASP A N 1
ATOM 7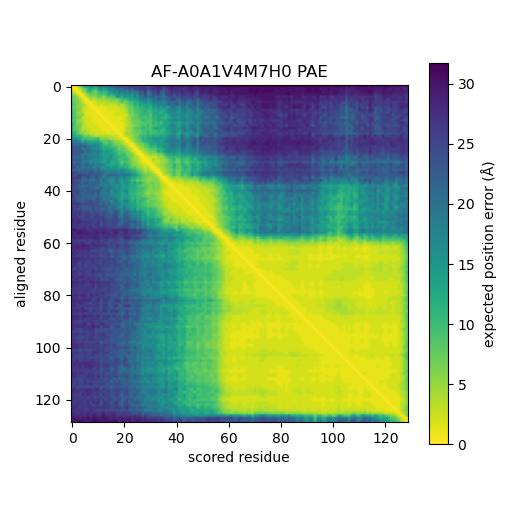40 C CA . ASP A 1 91 ? -7.982 -6.084 12.586 1.00 94.81 91 ASP A CA 1
ATOM 741 C C . ASP A 1 91 ? -8.643 -5.045 11.674 1.00 94.81 91 ASP A C 1
ATOM 743 O O . ASP A 1 91 ? -8.829 -5.295 10.483 1.00 94.81 91 ASP A O 1
ATOM 747 N N . TYR A 1 92 ? -8.883 -3.830 12.178 1.00 96.62 92 TYR A N 1
ATOM 748 C CA . TYR A 1 92 ? -9.392 -2.725 11.360 1.00 96.62 92 TYR A CA 1
ATOM 749 C C . TYR A 1 92 ? -8.412 -2.333 10.253 1.00 96.62 92 TYR A C 1
ATOM 751 O O . TYR A 1 92 ? -8.810 -2.174 9.100 1.00 96.62 92 TYR A O 1
ATOM 759 N N . LYS A 1 93 ? -7.114 -2.224 10.575 1.00 96.31 93 LYS A N 1
ATOM 760 C CA . LYS A 1 93 ? -6.070 -1.919 9.582 1.00 96.31 93 LYS A CA 1
ATOM 761 C C . LYS A 1 93 ? -5.970 -2.997 8.513 1.00 96.31 93 LYS A C 1
ATOM 763 O O . LYS A 1 93 ? -5.777 -2.669 7.346 1.00 96.31 93 LYS A O 1
ATOM 768 N N . ARG A 1 94 ? -6.105 -4.266 8.901 1.00 95.69 94 ARG A N 1
ATOM 769 C CA . ARG A 1 94 ? -6.126 -5.395 7.971 1.00 95.69 94 ARG A CA 1
ATOM 770 C C . ARG A 1 94 ? -7.335 -5.316 7.047 1.00 95.69 94 ARG A C 1
ATOM 772 O O . ARG A 1 94 ? -7.152 -5.395 5.838 1.00 95.69 94 ARG A O 1
ATOM 779 N N . LYS A 1 95 ? -8.540 -5.131 7.594 1.00 96.31 95 LYS A N 1
ATOM 780 C CA . LYS A 1 95 ? -9.770 -5.030 6.799 1.00 96.31 95 LYS A CA 1
ATOM 781 C C . LYS A 1 95 ? -9.694 -3.872 5.801 1.00 96.31 95 LYS A C 1
ATOM 783 O O . LYS A 1 95 ? -9.890 -4.090 4.612 1.00 96.31 95 LYS A O 1
ATOM 788 N N . TYR A 1 96 ? -9.286 -2.691 6.265 1.00 97.00 96 TYR A N 1
ATOM 789 C CA . TYR A 1 96 ? -9.024 -1.533 5.407 1.00 97.00 96 TYR A CA 1
ATOM 790 C C . TYR A 1 96 ? -8.007 -1.846 4.297 1.00 97.00 96 TYR A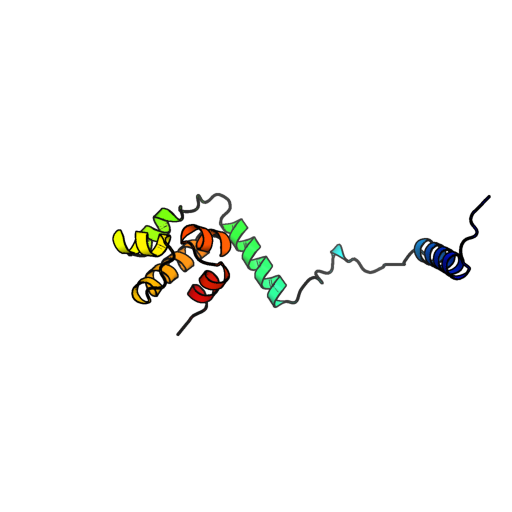 C 1
ATOM 792 O O . TYR A 1 96 ? -8.260 -1.555 3.133 1.00 97.00 96 TYR A O 1
ATOM 800 N N . ALA A 1 97 ? -6.868 -2.463 4.631 1.00 96.44 97 ALA A N 1
ATOM 801 C CA . ALA A 1 97 ? -5.831 -2.773 3.649 1.00 96.44 97 ALA A CA 1
ATOM 802 C C . ALA A 1 97 ? -6.299 -3.794 2.598 1.00 96.44 97 ALA A C 1
ATOM 804 O O . ALA A 1 97 ? -5.948 -3.661 1.429 1.00 96.44 97 ALA A O 1
ATOM 805 N N . LEU A 1 98 ? -7.097 -4.791 2.994 1.00 95.25 98 LEU A N 1
ATOM 806 C CA . LEU A 1 98 ? -7.691 -5.765 2.075 1.00 95.25 98 LEU A CA 1
ATOM 807 C C . LEU A 1 98 ? -8.693 -5.102 1.125 1.00 95.25 98 LEU A C 1
ATOM 809 O O . LEU A 1 98 ? -8.611 -5.318 -0.082 1.00 95.25 98 LEU A O 1
ATOM 813 N N . GLU A 1 99 ? -9.587 -4.259 1.647 1.00 94.75 99 GLU A N 1
ATOM 814 C CA . GLU A 1 99 ? -10.558 -3.519 0.833 1.00 94.75 99 GLU A CA 1
ATOM 815 C C . GLU A 1 99 ? -9.858 -2.539 -0.122 1.00 94.75 99 GLU A C 1
ATOM 817 O O . GLU A 1 99 ? -10.159 -2.515 -1.311 1.00 94.75 99 GLU A O 1
ATOM 822 N N . ALA A 1 100 ? -8.843 -1.809 0.347 1.00 94.44 100 ALA A N 1
ATOM 823 C CA . ALA A 1 100 ? -8.054 -0.916 -0.500 1.00 94.44 100 ALA A CA 1
ATOM 824 C C . ALA A 1 100 ? -7.266 -1.666 -1.583 1.00 94.44 100 ALA A C 1
ATOM 826 O O . ALA A 1 100 ? -7.156 -1.185 -2.710 1.00 94.44 100 ALA A O 1
ATOM 827 N N . ARG A 1 101 ? -6.759 -2.871 -1.295 1.00 92.62 101 ARG A N 1
ATOM 828 C CA . ARG A 1 101 ? -6.158 -3.722 -2.332 1.00 92.62 101 ARG A CA 1
ATOM 829 C C . ARG A 1 101 ? -7.179 -4.210 -3.348 1.00 92.62 101 ARG A C 1
ATOM 831 O O . ARG A 1 101 ? -6.850 -4.257 -4.528 1.00 92.62 101 ARG A O 1
ATOM 838 N N . ALA A 1 102 ? -8.391 -4.536 -2.907 1.00 89.88 102 ALA A N 1
ATOM 839 C CA . ALA A 1 102 ? -9.479 -4.944 -3.789 1.00 89.88 102 ALA A CA 1
ATOM 840 C C . ALA A 1 102 ? -9.990 -3.805 -4.689 1.00 89.88 102 ALA A C 1
ATOM 842 O O . ALA A 1 102 ? -10.538 -4.098 -5.748 1.00 89.88 102 ALA A O 1
ATOM 843 N N . GLU A 1 103 ? -9.763 -2.545 -4.304 1.00 89.44 103 GLU A N 1
ATOM 844 C CA . GLU A 1 103 ? -10.013 -1.316 -5.087 1.00 89.44 103 GLU A CA 1
ATOM 845 C C . GLU A 1 103 ? -8.780 -0.834 -5.888 1.00 89.44 103 GLU A C 1
ATOM 847 O O . GLU A 1 103 ? -8.837 0.168 -6.602 1.00 89.44 103 GLU A O 1
ATOM 852 N N . GLY A 1 104 ? -7.650 -1.544 -5.792 1.00 89.12 104 GLY A N 1
ATOM 853 C CA . GLY A 1 104 ? -6.518 -1.376 -6.707 1.00 89.12 104 GLY A CA 1
ATOM 854 C C . GLY A 1 104 ? -5.422 -0.454 -6.205 1.00 89.12 104 GLY A C 1
ATOM 855 O O . GLY A 1 104 ? -4.509 -0.118 -6.954 1.00 89.12 104 GLY A O 1
ATOM 856 N N . TYR A 1 105 ? -5.474 -0.050 -4.939 1.00 92.25 105 TYR A N 1
ATOM 857 C CA . TYR A 1 105 ? -4.421 0.761 -4.343 1.00 92.25 105 TYR A CA 1
ATOM 858 C C . TYR A 1 105 ? -3.147 -0.049 -4.121 1.00 92.25 105 TYR A C 1
ATOM 860 O O . TYR A 1 105 ? -3.175 -1.213 -3.722 1.00 92.25 105 TYR A O 1
ATOM 868 N N . THR A 1 106 ? -1.997 0.570 -4.341 1.00 93.62 106 THR A N 1
ATOM 869 C CA . THR A 1 106 ? -0.686 -0.020 -4.056 1.00 93.62 106 THR A CA 1
ATOM 870 C C . THR A 1 106 ? -0.414 -0.063 -2.550 1.00 93.62 106 THR A C 1
ATOM 872 O O . THR A 1 106 ? -0.946 0.735 -1.775 1.00 93.62 106 THR A O 1
ATOM 875 N N . PHE A 1 107 ? 0.483 -0.951 -2.101 1.00 95.69 107 PHE A N 1
ATOM 876 C CA . PHE A 1 107 ? 0.910 -0.971 -0.692 1.00 95.69 107 PHE A CA 1
ATOM 877 C C . PHE A 1 107 ? 1.492 0.371 -0.235 1.00 95.69 107 PHE A C 1
ATOM 879 O O . PHE A 1 107 ? 1.314 0.761 0.918 1.00 95.69 107 PHE A O 1
ATOM 886 N N . LYS A 1 108 ? 2.144 1.093 -1.152 1.00 96.19 108 LYS A N 1
ATOM 887 C CA . LYS A 1 108 ? 2.698 2.422 -0.905 1.00 96.19 108 LYS A CA 1
ATOM 888 C C . LYS A 1 108 ? 1.605 3.459 -0.648 1.00 96.19 108 LYS A C 1
ATOM 890 O O . LYS A 1 108 ? 1.711 4.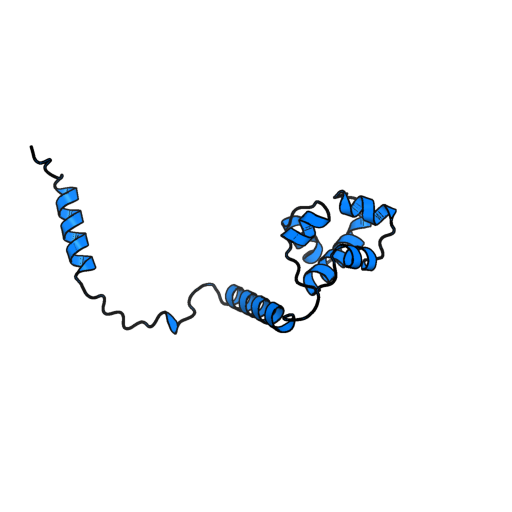194 0.326 1.00 96.19 108 LYS A O 1
ATOM 895 N N . GLU A 1 109 ? 0.557 3.502 -1.472 1.00 95.88 109 GLU A N 1
ATOM 896 C CA . GLU A 1 109 ? -0.578 4.423 -1.281 1.00 95.88 109 GLU A CA 1
ATOM 897 C C . GLU A 1 109 ? -1.326 4.129 0.023 1.00 95.88 109 GLU A C 1
ATOM 899 O O . GLU A 1 109 ? -1.584 5.039 0.811 1.00 95.88 109 GLU A O 1
ATOM 904 N N . ILE A 1 110 ? -1.606 2.849 0.289 1.00 97.38 110 ILE A N 1
ATOM 905 C CA . ILE A 1 110 ? -2.286 2.410 1.514 1.00 97.38 110 ILE A CA 1
ATOM 906 C C . ILE A 1 110 ? -1.470 2.818 2.743 1.00 97.38 110 ILE A C 1
ATOM 908 O O . ILE A 1 110 ? -2.016 3.395 3.684 1.00 97.38 110 ILE A O 1
ATOM 912 N N . GLY A 1 111 ? -0.166 2.525 2.729 1.00 97.12 111 GLY A N 1
ATOM 913 C CA . GLY A 1 111 ? 0.747 2.819 3.827 1.00 97.12 111 GLY A CA 1
ATOM 914 C C . GLY A 1 111 ? 0.900 4.316 4.069 1.00 97.12 111 GLY A C 1
ATOM 915 O O . GLY A 1 111 ? 0.786 4.760 5.210 1.00 97.12 111 GLY A O 1
ATOM 916 N N . ALA A 1 112 ? 1.064 5.099 3.000 1.00 97.94 112 ALA A N 1
ATOM 917 C CA . ALA A 1 112 ? 1.144 6.553 3.080 1.00 97.94 112 ALA A CA 1
ATOM 918 C C . ALA A 1 112 ? -0.107 7.163 3.729 1.00 97.94 112 ALA A C 1
ATOM 920 O O . ALA A 1 112 ? 0.018 8.046 4.574 1.00 97.94 112 ALA A O 1
ATOM 921 N N . TYR A 1 113 ? -1.300 6.659 3.399 1.00 97.81 113 TYR A N 1
ATOM 922 C CA . TYR A 1 113 ? -2.553 7.176 3.953 1.00 97.81 113 TYR A CA 1
ATOM 923 C C . TYR A 1 113 ? -2.698 6.944 5.466 1.00 97.81 113 TYR A C 1
ATOM 925 O O . TYR A 1 113 ? -3.177 7.824 6.177 1.00 97.81 113 TYR A O 1
ATOM 933 N N . ILE A 1 114 ? -2.262 5.786 5.979 1.00 96.94 114 ILE A N 1
ATOM 934 C CA . ILE A 1 114 ? -2.340 5.451 7.418 1.00 96.94 114 ILE A CA 1
ATOM 935 C C . ILE A 1 114 ? -0.999 5.582 8.157 1.00 96.94 114 ILE A C 1
ATOM 937 O O . ILE A 1 114 ? -0.828 5.023 9.243 1.00 96.94 114 ILE A O 1
ATOM 941 N N . ASN A 1 115 ? -0.042 6.296 7.563 1.00 97.62 115 ASN A N 1
ATOM 942 C CA . ASN A 1 115 ? 1.279 6.585 8.118 1.00 97.62 115 ASN A CA 1
ATOM 943 C C . ASN A 1 115 ? 2.074 5.336 8.568 1.00 97.62 115 ASN A C 1
ATOM 945 O O . ASN A 1 115 ? 2.617 5.280 9.676 1.00 97.62 115 ASN A O 1
ATOM 949 N N . ILE A 1 116 ? 2.130 4.305 7.717 1.00 96.38 116 ILE A N 1
ATOM 950 C CA . ILE A 1 116 ? 2.976 3.113 7.905 1.00 96.38 116 ILE A CA 1
ATOM 951 C C . ILE A 1 116 ? 3.739 2.758 6.623 1.00 96.38 116 ILE A C 1
ATOM 953 O O . ILE A 1 116 ? 3.371 3.161 5.525 1.00 96.38 116 ILE A O 1
ATOM 957 N N . PHE A 1 117 ? 4.794 1.954 6.757 1.00 96.50 117 PHE A N 1
ATOM 958 C CA . PHE A 1 117 ? 5.564 1.467 5.611 1.00 96.50 117 PHE A CA 1
ATOM 959 C C . PHE A 1 117 ? 4.766 0.474 4.753 1.00 96.50 117 PHE A C 1
ATOM 961 O O . PHE A 1 117 ? 3.982 -0.326 5.268 1.00 96.50 117 PHE A O 1
ATOM 968 N N . ASP A 1 118 ? 5.042 0.467 3.453 1.00 95.94 118 ASP A N 1
ATOM 969 C CA . ASP A 1 118 ? 4.523 -0.488 2.467 1.00 95.94 118 ASP A CA 1
ATOM 970 C C . ASP A 1 118 ? 4.763 -1.953 2.877 1.00 95.94 118 ASP A C 1
ATOM 972 O O . ASP A 1 118 ? 3.848 -2.776 2.830 1.00 95.94 118 ASP A O 1
ATOM 976 N N . ALA A 1 119 ? 5.950 -2.268 3.400 1.00 95.62 119 ALA A N 1
ATOM 977 C CA . ALA A 1 119 ? 6.268 -3.590 3.937 1.00 95.62 119 ALA A CA 1
ATOM 978 C C . ALA A 1 119 ? 5.362 -3.983 5.121 1.00 95.62 119 ALA A C 1
ATOM 980 O O . ALA A 1 119 ? 5.007 -5.154 5.283 1.00 95.62 119 ALA A O 1
ATOM 981 N N . ALA A 1 120 ? 4.946 -3.013 5.944 1.00 94.50 120 ALA A N 1
ATOM 982 C CA . ALA A 1 120 ? 4.020 -3.259 7.047 1.00 94.50 120 ALA A CA 1
ATOM 983 C C . ALA A 1 120 ? 2.597 -3.535 6.539 1.00 94.50 120 ALA A C 1
ATOM 985 O O . ALA A 1 120 ? 1.917 -4.394 7.100 1.00 94.50 120 ALA A O 1
ATOM 986 N N . VAL A 1 121 ? 2.169 -2.875 5.457 1.00 95.69 121 VAL A N 1
ATOM 987 C CA . VAL A 1 121 ? 0.899 -3.177 4.773 1.00 95.69 121 VAL A CA 1
ATOM 988 C C . VAL A 1 121 ? 0.915 -4.597 4.216 1.00 95.69 121 VAL A C 1
ATOM 990 O O . VAL A 1 121 ? -0.012 -5.365 4.468 1.00 95.69 121 VAL A O 1
ATOM 993 N N . ASN A 1 122 ? 1.994 -4.986 3.533 1.00 94.56 122 ASN A N 1
ATOM 994 C CA . ASN A 1 122 ? 2.127 -6.345 3.015 1.00 94.56 122 ASN A CA 1
ATOM 995 C C . ASN A 1 122 ? 2.045 -7.388 4.145 1.00 94.56 122 ASN A C 1
ATOM 997 O O . ASN A 1 122 ? 1.334 -8.389 4.037 1.00 94.56 122 ASN A O 1
ATOM 1001 N N . LYS A 1 123 ? 2.692 -7.115 5.286 1.00 94.38 123 LYS A N 1
ATOM 1002 C CA . LYS A 1 123 ? 2.614 -7.970 6.479 1.00 94.38 123 LYS A CA 1
ATOM 1003 C C . LYS A 1 123 ? 1.202 -8.042 7.070 1.00 94.38 123 LYS A C 1
ATOM 1005 O O . LYS A 1 123 ? 0.799 -9.118 7.508 1.00 94.38 123 LYS A O 1
ATOM 1010 N N . LEU A 1 124 ? 0.445 -6.940 7.089 1.00 92.62 124 LEU A N 1
ATOM 1011 C CA . LEU A 1 124 ? -0.953 -6.933 7.548 1.00 92.62 124 LEU A CA 1
ATOM 1012 C C . LEU A 1 124 ? -1.832 -7.868 6.716 1.00 92.62 124 LEU A C 1
ATOM 1014 O O . LEU A 1 124 ? -2.723 -8.496 7.268 1.00 92.62 124 LEU A O 1
ATOM 1018 N N . ILE A 1 125 ? -1.575 -7.979 5.416 1.00 92.06 125 ILE A N 1
ATOM 1019 C CA . ILE A 1 125 ? -2.353 -8.834 4.512 1.00 92.06 125 ILE A CA 1
ATOM 1020 C C . ILE A 1 125 ? -1.880 -10.288 4.592 1.00 92.06 125 ILE A C 1
ATOM 1022 O O . ILE A 1 125 ? -2.696 -11.198 4.696 1.00 92.06 125 ILE A O 1
ATOM 1026 N N . SER A 1 126 ? -0.564 -10.498 4.614 1.00 88.06 126 SER A N 1
ATOM 1027 C CA . SER A 1 126 ? 0.058 -11.829 4.549 1.00 88.06 126 SER A CA 1
ATOM 1028 C C . SER A 1 126 ? -0.017 -12.617 5.859 1.00 88.06 126 SER A C 1
ATOM 1030 O O . SER A 1 126 ? 0.209 -13.821 5.872 1.00 88.06 126 SER A O 1
ATOM 1032 N N . SER A 1 127 ? -0.298 -11.957 6.985 1.00 72.56 127 SER A N 1
ATOM 1033 C CA . SER A 1 127 ? -0.381 -12.613 8.294 1.00 72.56 127 SER A CA 1
ATOM 1034 C C . SER A 1 127 ? -1.697 -13.384 8.446 1.00 72.56 127 SER A C 1
ATOM 1036 O O . SER A 1 127 ? -2.577 -12.945 9.177 1.00 72.56 127 SER A O 1
ATOM 1038 N N . GLN A 1 128 ? -1.866 -14.500 7.732 1.00 55.84 128 GLN A N 1
ATOM 1039 C CA . GLN A 1 128 ? -2.865 -15.516 8.071 1.00 55.84 128 GLN A CA 1
ATOM 1040 C C . GLN A 1 128 ? -2.362 -16.317 9.279 1.00 55.84 128 GLN A C 1
ATOM 1042 O O . GLN A 1 128 ? -1.330 -16.985 9.208 1.00 55.84 128 GLN A O 1
ATOM 1047 N N . THR A 1 129 ? -3.064 -16.215 10.404 1.00 41.81 129 THR A N 1
ATOM 1048 C CA . THR A 1 129 ? -3.092 -17.225 11.471 1.00 41.81 129 THR A CA 1
ATOM 1049 C C . THR A 1 129 ? -4.418 -17.098 12.193 1.00 41.81 129 THR A C 1
ATOM 1051 O O . THR A 1 129 ? -4.782 -15.941 12.505 1.00 41.81 129 THR A O 1
#

Mean predicted aligned error: 13.63 Å

Solvent-accessible surface area (backbone atoms only — not comparable to full-atom values): 7718 Å² total; per-residue (Å²): 134,86,81,79,72,54,70,71,56,51,53,51,51,53,53,49,55,51,62,71,70,46,80,75,86,67,89,69,62,66,91,78,48,90,75,73,68,56,70,70,56,46,50,52,50,52,53,50,54,50,50,53,61,76,45,66,89,59,84,64,80,54,71,69,58,42,47,53,70,36,68,50,51,77,70,51,45,53,40,42,43,70,36,58,82,56,72,89,50,46,65,36,53,28,48,22,50,52,53,40,46,77,60,69,51,48,48,56,60,55,11,60,66,31,50,44,55,35,70,57,43,51,49,50,69,68,64,80,128

Secondary structure (DSSP, 8-state):
---PPPHHHHHHHHHHHHHHHS-------TTT---SS-HHHHHHHHHHHHHHHHTTT--PPPHHHHHHHTT--HHHHHHHHTT---GGGHHHHHHHHHHHHHTT--HHHHHHHTT--HHHHHHHHH---